Protein AF-A0A559V8J0-F1 (afdb_monomer_lite)

Sequence (100 aa):
MLGREGSETGVRPDLPDYPAQPPRKWAAQGFNTVQIELVFGGLRSITLDGFDSDVTADISLAAGDGISVDIVAPGTRIRAVSDSVFAAGLSAYVDGTRQT

Structure (mmCIF, N/CA/C/O backbone):
data_AF-A0A559V8J0-F1
#
_entry.id   AF-A0A559V8J0-F1
#
loop_
_atom_site.group_PDB
_atom_site.id
_atom_site.type_symbol
_atom_site.label_atom_id
_atom_site.label_alt_id
_atom_site.label_comp_id
_atom_site.label_asym_id
_atom_site.label_entity_id
_atom_site.label_seq_id
_atom_site.pdbx_PDB_ins_code
_atom_site.Cartn_x
_atom_site.Cartn_y
_atom_site.Cartn_z
_atom_site.occupancy
_atom_site.B_iso_or_equiv
_atom_site.auth_seq_id
_atom_site.auth_comp_id
_atom_site.auth_asym_id
_atom_site.auth_atom_id
_atom_site.pdbx_PDB_model_num
ATOM 1 N N . MET A 1 1 ? 0.632 17.426 -5.998 1.00 40.12 1 MET A N 1
ATOM 2 C CA . MET A 1 1 ? 1.908 17.936 -6.538 1.00 40.12 1 MET A CA 1
ATOM 3 C C . MET A 1 1 ? 2.215 17.033 -7.719 1.00 40.12 1 MET A C 1
ATOM 5 O O . MET A 1 1 ? 2.479 15.870 -7.484 1.00 40.12 1 MET A O 1
ATOM 9 N N . LEU A 1 2 ? 1.981 17.488 -8.953 1.00 45.97 2 LEU A N 1
ATOM 10 C CA . LEU A 1 2 ? 2.103 16.653 -10.155 1.00 45.97 2 LEU A CA 1
ATOM 11 C C . 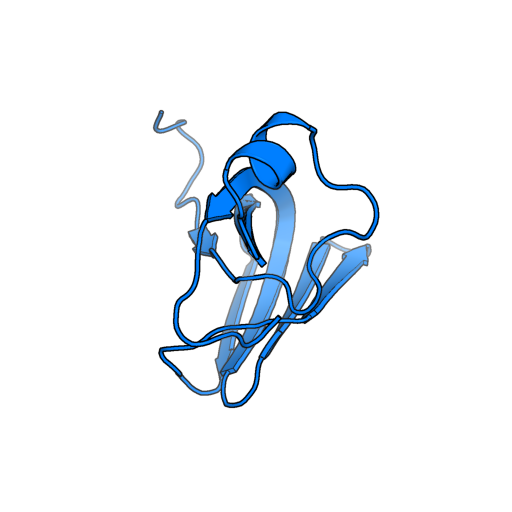LEU A 1 2 ? 3.483 16.914 -10.762 1.00 45.97 2 LEU A C 1
ATOM 13 O O . LEU A 1 2 ? 3.727 17.991 -11.311 1.00 45.97 2 LEU A O 1
ATOM 17 N N . GLY A 1 3 ? 4.401 15.977 -10.538 1.00 44.59 3 GLY A N 1
ATOM 18 C CA . GLY A 1 3 ? 5.739 15.974 -11.111 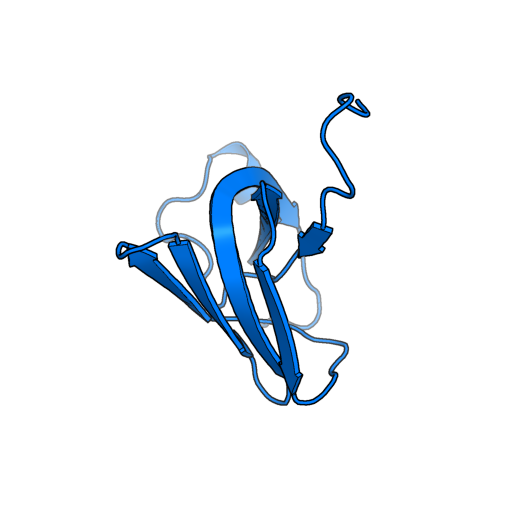1.00 44.59 3 GLY A CA 1
ATOM 19 C C . GLY A 1 3 ? 5.695 15.506 -12.560 1.00 44.59 3 GLY A C 1
ATOM 20 O O . GLY A 1 3 ? 4.841 14.731 -12.961 1.00 44.59 3 GLY A O 1
ATOM 21 N N . ARG A 1 4 ? 6.609 16.028 -13.366 1.00 50.22 4 ARG A N 1
ATOM 22 C CA . ARG A 1 4 ? 6.694 15.911 -14.827 1.00 50.22 4 ARG A CA 1
ATOM 23 C C . ARG A 1 4 ? 7.194 14.534 -15.312 1.00 50.22 4 ARG A C 1
ATOM 25 O O . ARG A 1 4 ? 7.769 14.451 -16.392 1.00 50.22 4 ARG A O 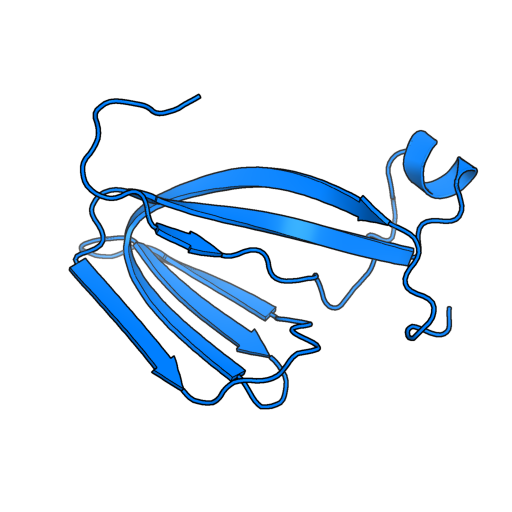1
ATOM 32 N N . GLU A 1 5 ? 6.993 13.485 -14.526 1.00 49.16 5 GLU A N 1
ATOM 33 C CA . GLU A 1 5 ? 7.362 12.104 -14.838 1.00 49.16 5 GLU A CA 1
ATOM 34 C C . GLU A 1 5 ? 6.137 11.394 -15.434 1.00 49.16 5 GLU A C 1
ATOM 36 O O . GLU A 1 5 ? 4.998 11.625 -15.027 1.00 49.16 5 GLU A O 1
ATOM 41 N N . GLY A 1 6 ? 6.339 10.600 -16.482 1.00 48.97 6 GLY A N 1
ATOM 42 C CA . GLY A 1 6 ? 5.253 9.996 -17.251 1.00 48.97 6 GLY A CA 1
ATOM 43 C C . GLY A 1 6 ? 4.275 9.197 -16.384 1.00 48.97 6 GLY A C 1
ATOM 44 O O . GLY A 1 6 ? 4.697 8.355 -15.607 1.00 48.97 6 GLY A O 1
ATOM 45 N N . SER A 1 7 ? 2.972 9.451 -16.559 1.00 58.16 7 SER A N 1
ATOM 46 C CA . SER A 1 7 ? 1.842 8.634 -16.085 1.00 58.16 7 SER A CA 1
ATOM 47 C C . SER A 1 7 ? 2.095 7.871 -14.771 1.00 58.16 7 SER A C 1
ATOM 49 O O . SER A 1 7 ? 2.047 6.640 -14.745 1.00 58.16 7 SER A O 1
ATOM 51 N N . GLU A 1 8 ? 2.372 8.594 -13.683 1.00 63.28 8 GLU A N 1
ATOM 52 C CA . GLU A 1 8 ? 2.481 8.001 -12.347 1.00 63.28 8 GLU A CA 1
ATOM 53 C C . GLU A 1 8 ? 1.171 7.270 -12.021 1.00 63.28 8 GLU A C 1
ATOM 55 O O . GLU A 1 8 ? 0.099 7.869 -11.931 1.00 63.28 8 GLU A O 1
ATOM 60 N N . THR A 1 9 ? 1.249 5.946 -11.904 1.00 78.00 9 THR A N 1
ATOM 61 C CA . THR A 1 9 ? 0.117 5.109 -11.499 1.00 78.00 9 THR A CA 1
ATOM 62 C C . THR A 1 9 ? 0.303 4.777 -10.031 1.00 78.00 9 THR A C 1
ATOM 64 O O . THR A 1 9 ? 1.407 4.417 -9.619 1.00 78.00 9 THR A O 1
ATOM 67 N N . GLY A 1 10 ? -0.755 4.916 -9.237 1.00 83.19 10 GLY A N 1
ATOM 68 C CA . GLY A 1 10 ? -0.708 4.647 -7.806 1.00 83.19 10 GLY A CA 1
ATOM 69 C C . GLY A 1 10 ? -1.868 3.789 -7.327 1.00 83.19 10 GLY A C 1
ATOM 70 O O . GLY A 1 10 ? -2.940 3.772 -7.933 1.00 83.19 10 GLY A O 1
ATOM 71 N N . VAL A 1 11 ? -1.640 3.072 -6.232 1.00 86.44 11 VAL A N 1
ATOM 72 C CA . VAL A 1 11 ? -2.630 2.227 -5.551 1.00 86.44 11 VAL A CA 1
ATOM 73 C C . VAL A 1 11 ? -2.650 2.558 -4.066 1.00 86.44 11 VAL A C 1
ATOM 75 O O . VAL A 1 11 ? -1.629 2.945 -3.497 1.00 86.44 11 VAL A O 1
ATOM 78 N N . ARG A 1 12 ? -3.826 2.425 -3.445 1.00 89.31 12 ARG A N 1
ATOM 79 C CA . ARG A 1 12 ? -4.050 2.752 -2.030 1.00 89.31 12 ARG A CA 1
ATOM 80 C C . ARG A 1 12 ? -4.743 1.611 -1.277 1.00 89.31 12 ARG A C 1
ATOM 82 O O . ARG A 1 12 ? -5.924 1.748 -0.975 1.00 89.31 12 ARG A O 1
ATOM 89 N N . PRO A 1 13 ? -4.069 0.469 -1.059 1.00 86.19 13 PRO A N 1
ATOM 90 C CA . PRO A 1 13 ? -4.624 -0.620 -0.263 1.00 86.19 13 PRO A CA 1
ATOM 91 C C . PRO A 1 13 ? -4.585 -0.314 1.239 1.00 86.19 13 PRO A C 1
ATOM 93 O O . PRO A 1 13 ? -3.713 0.419 1.724 1.00 86.19 13 PRO A O 1
ATOM 96 N N . ASP A 1 14 ? -5.488 -0.955 1.973 1.00 88.44 14 ASP A N 1
ATOM 97 C CA . ASP A 1 14 ? -5.447 -0.993 3.429 1.00 88.44 14 ASP A CA 1
ATOM 98 C C . ASP A 1 14 ? -4.619 -2.192 3.895 1.00 88.44 14 ASP A C 1
ATOM 100 O O . ASP A 1 14 ? -4.712 -3.292 3.347 1.00 88.44 14 ASP A O 1
ATOM 104 N N . LEU A 1 15 ? -3.799 -1.996 4.925 1.00 83.69 15 LEU A N 1
ATOM 105 C CA . LEU A 1 15 ? -2.993 -3.070 5.496 1.00 83.69 15 LEU A CA 1
ATOM 106 C C . LEU A 1 15 ? -3.878 -4.039 6.297 1.00 83.69 15 LEU A C 1
ATOM 108 O O . LEU A 1 15 ? -4.838 -3.586 6.936 1.00 83.69 15 LEU A O 1
ATOM 112 N N . PRO A 1 16 ? -3.564 -5.349 6.292 1.00 83.12 16 PRO A N 1
ATOM 113 C CA . PRO A 1 16 ? -4.320 -6.359 7.031 1.00 83.12 16 PRO A CA 1
ATOM 114 C C . PRO A 1 16 ? -4.239 -6.148 8.534 1.00 83.12 16 PRO A C 1
ATOM 116 O O . PRO A 1 16 ? -5.267 -6.144 9.208 1.00 83.12 16 PRO A O 1
ATOM 119 N N . ASP A 1 17 ? -3.040 -5.870 9.035 1.00 83.62 17 ASP A N 1
ATOM 120 C CA . ASP A 1 17 ? -2.805 -5.680 10.456 1.00 83.62 17 ASP A CA 1
ATOM 121 C C . ASP A 1 17 ? -2.595 -4.206 10.795 1.00 83.62 17 ASP A C 1
ATOM 123 O O . ASP A 1 17 ? -1.829 -3.479 10.151 1.00 83.62 17 ASP A O 1
ATOM 127 N N . TYR A 1 18 ? -3.241 -3.769 11.874 1.00 85.06 18 TYR A N 1
ATOM 128 C CA . TYR A 1 18 ? -2.906 -2.503 12.508 1.00 85.06 18 TYR A CA 1
ATOM 129 C C . TYR A 1 18 ? -1.585 -2.658 13.284 1.00 85.06 18 TYR A C 1
ATOM 131 O O . TYR A 1 18 ? -1.397 -3.656 13.985 1.00 85.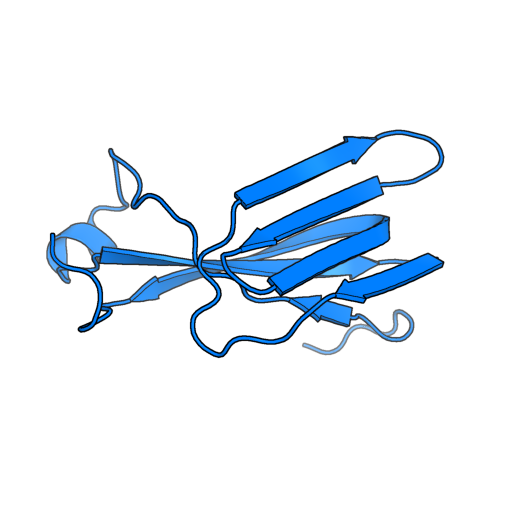06 18 TYR A O 1
ATOM 139 N N . PRO A 1 19 ? -0.638 -1.705 13.192 1.00 84.19 19 PRO A N 1
ATOM 140 C CA . PRO A 1 19 ? 0.671 -1.853 13.817 1.00 84.19 19 PRO A CA 1
ATOM 141 C C . PRO A 1 19 ? 0.549 -2.010 15.335 1.00 84.19 19 PRO A C 1
ATOM 143 O O . PRO A 1 19 ? -0.105 -1.206 15.993 1.00 84.19 19 PRO A O 1
ATOM 146 N N . ALA A 1 20 ? 1.262 -2.987 15.908 1.00 86.69 20 ALA A N 1
ATOM 147 C CA . ALA A 1 20 ? 1.286 -3.237 17.356 1.00 86.69 20 ALA A CA 1
ATOM 148 C C . ALA A 1 20 ? 1.799 -2.037 18.179 1.00 86.69 20 ALA A C 1
ATOM 150 O O . ALA A 1 20 ? 1.517 -1.915 19.370 1.00 86.69 20 ALA A O 1
ATOM 151 N N . GLN A 1 21 ? 2.565 -1.145 17.546 1.00 88.25 21 GLN A N 1
ATOM 152 C CA . GLN A 1 21 ? 3.048 0.106 18.129 1.00 88.25 21 GLN A CA 1
ATOM 153 C C . GLN A 1 21 ? 2.670 1.278 17.214 1.00 88.25 21 GLN A C 1
ATOM 155 O O . GLN A 1 21 ? 3.519 1.798 16.485 1.00 88.25 21 GLN A O 1
ATOM 160 N N . PRO A 1 22 ? 1.392 1.695 17.208 1.00 88.75 22 PRO A N 1
ATOM 161 C CA . PRO A 1 22 ? 0.954 2.795 16.368 1.00 88.75 22 PRO A CA 1
ATOM 162 C C . PRO A 1 22 ? 1.503 4.133 16.901 1.00 88.75 22 PRO A C 1
ATOM 164 O O . PRO A 1 22 ? 1.718 4.294 18.109 1.00 88.75 22 PRO A O 1
ATOM 167 N N . PRO A 1 23 ? 1.675 5.151 16.040 1.00 90.94 23 PRO A N 1
ATOM 168 C CA . PRO A 1 23 ? 1.916 6.521 16.470 1.00 90.94 23 PRO A CA 1
ATOM 169 C C . PRO A 1 23 ? 0.916 6.961 17.546 1.00 90.94 23 PRO A C 1
ATOM 171 O O . PRO A 1 23 ? -0.291 6.753 17.411 1.00 90.94 23 PRO A O 1
ATOM 174 N N . ARG A 1 24 ? 1.398 7.650 18.592 1.00 90.44 24 ARG A N 1
ATOM 175 C CA . ARG A 1 24 ? 0.565 8.096 19.733 1.00 90.44 24 ARG A CA 1
ATOM 176 C C . ARG A 1 24 ? -0.703 8.837 19.300 1.00 90.44 24 ARG A C 1
ATOM 178 O O . ARG A 1 24 ? -1.754 8.669 19.905 1.00 90.44 24 ARG A O 1
ATOM 185 N N . LYS A 1 25 ? -0.605 9.637 18.234 1.00 91.94 25 LYS A N 1
ATOM 186 C CA . LYS A 1 25 ? -1.729 10.380 17.654 1.00 91.94 25 LYS A CA 1
ATOM 187 C C . LYS A 1 25 ? -2.816 9.462 17.074 1.00 91.94 25 LYS A C 1
ATOM 189 O O . LYS A 1 25 ? -3.986 9.822 17.134 1.00 91.94 25 LYS A O 1
ATOM 194 N N . TRP A 1 26 ? -2.455 8.323 16.485 1.00 91.56 26 TRP A N 1
ATOM 195 C CA . TRP A 1 26 ? -3.423 7.372 15.926 1.00 91.56 26 TRP A CA 1
ATOM 196 C C . TRP A 1 26 ? -4.102 6.573 17.034 1.00 91.56 26 TRP A C 1
ATOM 198 O O . TRP A 1 26 ? -5.325 6.478 17.046 1.00 91.56 26 TRP A O 1
ATOM 208 N N . ALA A 1 27 ? -3.328 6.121 18.027 1.00 89.81 27 ALA A N 1
ATOM 209 C CA . ALA A 1 27 ? -3.871 5.472 19.221 1.00 89.81 27 ALA A CA 1
ATOM 210 C C . ALA A 1 27 ? -4.868 6.375 19.966 1.00 89.81 27 ALA A C 1
ATOM 212 O O . ALA A 1 27 ? -5.968 5.947 20.292 1.00 89.81 27 ALA A O 1
ATOM 213 N N . ALA A 1 28 ? -4.516 7.648 20.181 1.00 90.62 28 ALA A N 1
ATOM 214 C CA . ALA A 1 28 ? -5.382 8.608 20.866 1.00 90.62 28 ALA A CA 1
ATOM 215 C C . ALA A 1 28 ? -6.685 8.921 20.106 1.00 90.62 28 ALA A C 1
ATOM 217 O O . ALA A 1 28 ? -7.651 9.362 20.721 1.00 90.62 28 ALA A O 1
ATOM 218 N N . GLN A 1 29 ? -6.712 8.716 18.786 1.00 89.81 29 GLN A N 1
ATOM 219 C CA . GLN A 1 29 ? -7.896 8.919 17.944 1.00 89.81 29 GLN A CA 1
ATOM 220 C C . GLN A 1 29 ? -8.708 7.634 17.720 1.00 89.81 29 GLN A C 1
ATOM 222 O O . GLN A 1 29 ? -9.736 7.689 17.053 1.00 89.81 29 GLN A O 1
ATOM 227 N N . GLY A 1 30 ? -8.266 6.493 18.263 1.00 89.31 30 GLY A N 1
ATOM 228 C CA . GLY A 1 30 ? -8.967 5.216 18.122 1.00 89.31 30 GLY A CA 1
ATOM 229 C C . GLY A 1 30 ? -8.937 4.629 16.709 1.00 89.31 30 GLY A C 1
ATOM 230 O O . GLY A 1 30 ? -9.845 3.890 16.349 1.00 89.31 30 GLY A O 1
ATOM 231 N N . PHE A 1 31 ? -7.932 4.967 15.894 1.00 92.75 31 PHE A N 1
ATOM 232 C CA . PHE A 1 31 ? -7.782 4.382 14.556 1.00 92.75 31 PHE A CA 1
ATOM 233 C C . PHE A 1 31 ? -7.483 2.880 14.635 1.00 92.75 31 PHE A C 1
ATOM 235 O O . PHE A 1 31 ? -6.741 2.445 15.518 1.00 92.75 31 PHE A O 1
ATOM 242 N N . ASN A 1 32 ? -8.042 2.118 13.692 1.00 89.75 32 ASN A N 1
ATOM 243 C CA . ASN A 1 32 ? -7.917 0.658 13.591 1.00 89.75 32 ASN A CA 1
ATOM 244 C C . ASN A 1 32 ? -7.472 0.180 12.193 1.00 89.75 32 ASN A C 1
ATOM 246 O O . ASN A 1 32 ? -7.168 -0.998 12.031 1.00 89.75 32 ASN A O 1
ATOM 250 N N . THR A 1 33 ? -7.369 1.077 11.207 1.00 90.81 33 THR A N 1
ATOM 251 C CA . THR A 1 33 ? -6.919 0.746 9.846 1.00 90.81 33 THR A CA 1
ATOM 252 C C . THR A 1 33 ? -5.784 1.663 9.418 1.00 90.81 33 THR A C 1
ATOM 254 O O . THR A 1 33 ? -5.826 2.869 9.664 1.00 90.81 33 THR A O 1
ATOM 257 N N . VAL A 1 34 ? -4.765 1.089 8.772 1.00 90.25 34 VAL A N 1
ATOM 258 C CA . VAL A 1 34 ? -3.679 1.822 8.108 1.00 90.25 34 VAL A CA 1
ATOM 259 C C . VAL A 1 34 ? -3.835 1.672 6.602 1.00 90.25 34 VAL A C 1
ATOM 261 O O . VAL A 1 34 ? -3.971 0.555 6.115 1.00 90.25 34 VAL A O 1
ATOM 264 N N . GLN A 1 35 ? -3.754 2.784 5.880 1.00 91.38 35 GLN A N 1
ATOM 265 C CA . GLN A 1 35 ? -3.764 2.834 4.424 1.00 91.38 35 GLN A CA 1
ATOM 266 C C . GLN A 1 35 ? -2.408 3.323 3.920 1.00 91.38 35 GLN A C 1
ATOM 268 O O . GLN A 1 35 ? -1.860 4.305 4.434 1.00 91.38 35 GLN A O 1
ATOM 273 N N . ILE A 1 36 ? -1.872 2.653 2.903 1.00 90.25 36 ILE A N 1
ATOM 274 C CA . ILE A 1 36 ? -0.605 3.022 2.268 1.00 90.25 36 ILE A CA 1
ATOM 275 C C . ILE A 1 36 ? -0.846 3.439 0.823 1.00 90.25 36 ILE A C 1
ATOM 277 O O . ILE A 1 36 ? -1.551 2.764 0.088 1.00 90.25 36 ILE A O 1
ATOM 281 N N . GLU A 1 37 ? -0.240 4.543 0.400 1.00 92.19 37 GLU A N 1
ATOM 282 C CA . GLU A 1 37 ? -0.222 4.966 -0.997 1.00 92.19 37 GLU A CA 1
ATOM 283 C C . GLU A 1 37 ? 1.109 4.574 -1.631 1.00 92.19 37 GLU A C 1
ATOM 285 O O . GLU A 1 37 ? 2.168 5.049 -1.217 1.00 92.19 37 GLU A O 1
ATOM 290 N N . LEU A 1 38 ? 1.048 3.712 -2.644 1.00 90.44 38 LEU A N 1
ATOM 291 C CA . LEU A 1 38 ? 2.198 3.295 -3.436 1.00 90.44 38 LEU A CA 1
ATOM 292 C C . LEU A 1 38 ? 2.126 3.927 -4.818 1.00 90.44 38 LEU A C 1
ATOM 294 O O . LEU A 1 38 ? 1.088 3.854 -5.471 1.00 90.44 38 LEU A O 1
ATOM 298 N N . VAL A 1 39 ? 3.239 4.499 -5.271 1.00 91.69 39 VAL A N 1
ATOM 299 C CA . VAL A 1 39 ? 3.389 5.086 -6.608 1.00 91.69 39 VAL A CA 1
ATOM 300 C C . VAL A 1 39 ? 4.484 4.346 -7.368 1.00 91.69 39 VAL A C 1
ATOM 302 O O . VAL A 1 39 ? 5.578 4.127 -6.840 1.00 91.69 39 VAL A O 1
ATOM 305 N N . PHE A 1 40 ? 4.182 3.965 -8.610 1.00 90.50 40 PHE A N 1
ATOM 306 C CA . PHE A 1 40 ? 5.087 3.247 -9.505 1.00 90.50 40 PHE A CA 1
ATOM 307 C C . PHE A 1 40 ? 5.724 4.217 -10.507 1.00 90.50 40 PHE A C 1
ATOM 309 O O . PHE A 1 40 ? 5.021 4.813 -11.324 1.00 90.50 40 PHE A O 1
ATOM 316 N N . GLY A 1 41 ? 7.052 4.343 -10.477 1.00 90.31 41 GLY A N 1
ATOM 317 C CA . GLY A 1 41 ? 7.818 5.102 -11.468 1.00 90.31 41 GLY A CA 1
ATOM 318 C C . GLY A 1 41 ? 8.363 4.182 -12.561 1.00 90.31 41 GLY A C 1
ATOM 319 O O . GLY A 1 41 ? 8.948 3.143 -12.251 1.00 90.31 41 GLY A O 1
ATOM 320 N N . GLY A 1 42 ? 8.174 4.545 -13.833 1.00 90.06 42 GLY A N 1
ATOM 321 C CA . GLY A 1 42 ? 8.607 3.714 -14.966 1.00 90.06 42 GLY A CA 1
ATOM 322 C C . GLY A 1 42 ? 7.851 2.383 -15.039 1.00 90.06 42 GLY A C 1
ATOM 323 O O . GLY A 1 42 ? 8.459 1.319 -15.119 1.00 90.06 42 GLY A O 1
ATOM 324 N N . LEU A 1 43 ? 6.518 2.417 -14.923 1.00 90.25 43 LEU A N 1
ATOM 325 C CA . LEU A 1 43 ? 5.679 1.216 -14.956 1.00 90.25 43 LEU A CA 1
ATOM 326 C C . LEU A 1 43 ? 5.829 0.485 -16.302 1.00 90.25 43 LEU A C 1
ATOM 328 O O . LEU A 1 43 ? 5.474 1.016 -17.352 1.00 90.25 43 LEU A O 1
ATOM 332 N N . ARG A 1 44 ? 6.328 -0.752 -16.262 1.00 91.31 44 ARG A N 1
ATOM 333 C CA . ARG A 1 44 ? 6.537 -1.612 -17.438 1.00 91.31 44 ARG A CA 1
ATOM 334 C C . ARG A 1 44 ? 5.344 -2.522 -17.703 1.00 91.31 44 ARG A C 1
ATOM 336 O O . ARG A 1 44 ? 5.012 -2.797 -18.851 1.00 91.31 44 ARG A O 1
ATOM 343 N N . SER A 1 45 ? 4.706 -3.012 -16.642 1.00 91.56 45 SER A N 1
ATOM 344 C CA . SER A 1 45 ? 3.491 -3.821 -16.738 1.00 91.56 45 SER A CA 1
ATOM 345 C C . SER A 1 45 ? 2.658 -3.710 -15.468 1.00 91.56 45 SER A C 1
ATOM 347 O O . SER A 1 45 ? 3.206 -3.547 -14.378 1.00 91.56 45 SER A O 1
ATOM 349 N N . ILE A 1 46 ? 1.338 -3.815 -15.618 1.00 91.06 46 ILE A N 1
ATOM 350 C CA . ILE A 1 46 ? 0.394 -3.959 -14.513 1.00 91.06 46 ILE A CA 1
ATOM 351 C C . ILE A 1 46 ? -0.715 -4.922 -14.925 1.00 91.06 46 ILE A C 1
ATOM 353 O O . ILE A 1 46 ? -1.196 -4.891 -16.055 1.00 91.06 46 ILE A O 1
ATOM 357 N N . THR A 1 47 ? -1.100 -5.807 -14.018 1.00 92.25 47 THR A N 1
ATOM 358 C CA . THR A 1 47 ? -2.246 -6.703 -14.163 1.00 92.25 47 THR A CA 1
ATOM 359 C C . THR A 1 47 ? -3.102 -6.584 -12.916 1.00 92.25 47 THR A C 1
ATOM 361 O O . THR A 1 47 ? -2.575 -6.591 -11.805 1.00 92.25 47 THR A O 1
ATOM 364 N N . LEU A 1 48 ? -4.409 -6.465 -13.121 1.00 89.69 48 LEU A N 1
ATOM 365 C CA . LEU A 1 48 ? -5.425 -6.461 -12.081 1.00 89.69 48 LEU A CA 1
ATOM 366 C C . LEU A 1 48 ? -6.331 -7.666 -12.332 1.00 89.69 48 LEU A C 1
ATOM 368 O O . LEU A 1 48 ? -7.011 -7.725 -13.356 1.00 89.69 48 LEU A O 1
ATOM 372 N N . ASP A 1 49 ? -6.313 -8.616 -11.406 1.00 88.56 49 ASP A N 1
ATOM 373 C CA . ASP A 1 49 ? -7.166 -9.796 -11.420 1.00 88.56 49 ASP A CA 1
ATOM 374 C C . ASP A 1 49 ? -8.221 -9.660 -10.320 1.00 88.56 49 ASP A C 1
ATOM 376 O O . ASP A 1 49 ? -7.884 -9.587 -9.138 1.00 88.56 49 ASP A O 1
ATOM 380 N N . GLY A 1 50 ? -9.496 -9.645 -10.710 1.00 82.38 50 GLY A N 1
ATOM 381 C CA . GLY A 1 50 ? -10.594 -9.376 -9.782 1.00 82.38 50 GLY A CA 1
ATOM 382 C C . GLY A 1 50 ? -10.694 -7.899 -9.383 1.00 82.38 50 GLY A C 1
ATOM 383 O O . GLY A 1 50 ? -9.815 -7.088 -9.675 1.00 82.38 50 GLY A O 1
ATOM 384 N N . PHE A 1 51 ? -11.820 -7.533 -8.782 1.00 74.69 51 PHE A N 1
ATOM 385 C CA . PHE A 1 51 ? -12.072 -6.182 -8.296 1.00 74.69 51 PHE A CA 1
ATOM 386 C C . PHE A 1 51 ? -13.062 -6.261 -7.139 1.00 74.69 51 PHE A C 1
ATOM 388 O O . PHE A 1 51 ? -14.198 -6.697 -7.328 1.00 74.69 51 PHE A O 1
ATOM 395 N N . ASP A 1 52 ? -12.619 -5.836 -5.965 1.00 75.75 52 ASP A N 1
ATOM 396 C CA . ASP A 1 52 ? -13.422 -5.750 -4.753 1.00 75.75 52 ASP A CA 1
ATOM 397 C C . ASP A 1 52 ? -13.319 -4.332 -4.176 1.00 75.75 52 ASP A C 1
ATOM 399 O O . ASP A 1 52 ? -12.363 -3.599 -4.436 1.00 75.75 52 ASP A O 1
ATOM 403 N N . SER A 1 53 ? -14.338 -3.920 -3.430 1.00 66.44 53 SER A N 1
ATOM 404 C CA . SER A 1 53 ? -14.394 -2.615 -2.770 1.00 66.44 53 SER A CA 1
ATOM 405 C C . SER A 1 53 ? -13.660 -2.584 -1.430 1.00 66.44 53 SER A C 1
ATOM 407 O O . SER A 1 53 ? -13.331 -1.496 -0.964 1.00 66.44 53 SER A O 1
ATOM 409 N N . 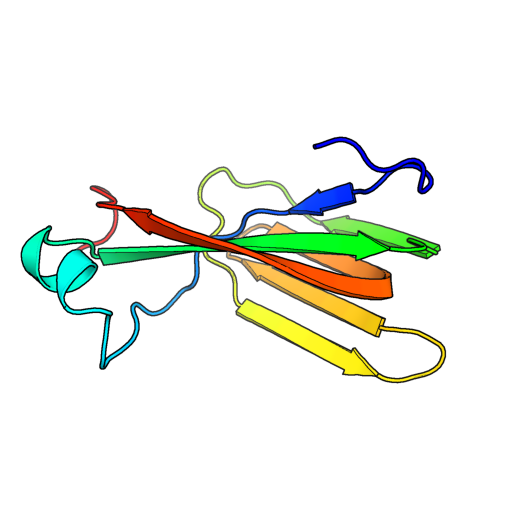ASP A 1 54 ? -13.394 -3.745 -0.829 1.00 65.00 54 ASP A N 1
ATOM 410 C CA . ASP A 1 54 ? -12.751 -3.869 0.483 1.00 65.00 54 ASP A CA 1
ATOM 411 C C . ASP A 1 54 ? -11.344 -4.474 0.335 1.00 65.00 54 ASP A C 1
ATOM 413 O O . ASP A 1 54 ? -11.108 -5.675 0.493 1.00 65.00 54 ASP A O 1
ATOM 417 N N . VAL A 1 55 ? -10.391 -3.639 -0.091 1.00 68.25 55 VAL A N 1
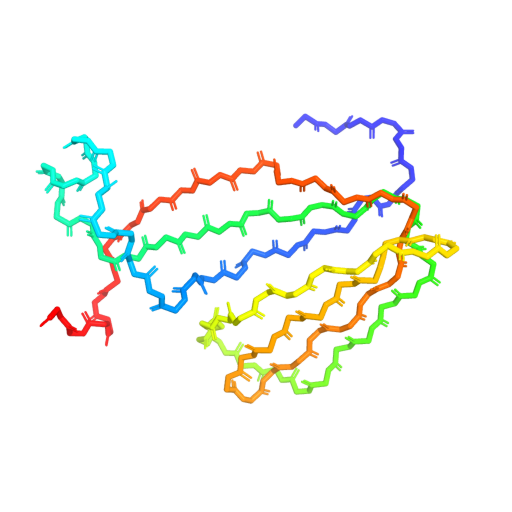ATOM 418 C CA . VAL A 1 55 ? -9.036 -4.085 -0.454 1.00 68.25 55 VAL A CA 1
ATOM 419 C C . VAL A 1 55 ? -8.116 -3.995 0.757 1.00 68.25 55 VAL A C 1
ATOM 421 O O . VAL A 1 55 ? -7.269 -3.107 0.876 1.00 68.25 55 VAL A O 1
ATOM 424 N N . THR A 1 56 ? -8.284 -4.967 1.646 1.00 81.69 56 THR A N 1
ATOM 425 C CA . THR A 1 56 ? -7.293 -5.304 2.666 1.00 81.69 56 THR A CA 1
ATOM 426 C C . THR A 1 56 ? -6.242 -6.222 2.047 1.00 81.69 56 THR A C 1
ATOM 428 O O . THR A 1 56 ? -6.581 -7.343 1.667 1.00 81.69 56 THR A O 1
ATOM 431 N N . ALA A 1 57 ? -4.995 -5.763 1.907 1.00 84.25 57 ALA A N 1
ATOM 432 C CA . ALA A 1 57 ? -4.022 -6.446 1.058 1.00 84.25 57 ALA A CA 1
ATOM 433 C C . ALA A 1 57 ? -2.641 -6.663 1.683 1.00 84.25 57 ALA A C 1
ATOM 435 O O . ALA A 1 57 ? -2.032 -5.742 2.229 1.00 84.25 57 ALA A O 1
ATOM 436 N N . ASP A 1 58 ? -2.101 -7.861 1.473 1.00 87.94 58 ASP A N 1
ATOM 437 C CA . ASP A 1 58 ? -0.681 -8.145 1.640 1.00 87.94 58 ASP A CA 1
ATOM 438 C C . ASP A 1 58 ? 0.108 -7.563 0.471 1.00 87.94 58 ASP A C 1
ATOM 440 O O . ASP A 1 58 ? -0.280 -7.707 -0.689 1.00 87.94 58 ASP A O 1
ATOM 444 N N . ILE A 1 59 ? 1.243 -6.930 0.766 1.00 89.94 59 ILE A N 1
ATOM 445 C CA . ILE A 1 59 ? 2.099 -6.291 -0.236 1.00 89.94 59 ILE A CA 1
ATOM 446 C C . ILE A 1 59 ? 3.483 -6.923 -0.165 1.00 89.94 59 ILE A C 1
ATOM 448 O O . ILE A 1 59 ? 4.161 -6.846 0.858 1.00 89.94 59 ILE A O 1
ATOM 452 N N . SER A 1 60 ? 3.925 -7.514 -1.271 1.00 92.81 60 SER A N 1
ATOM 453 C CA . SER A 1 60 ? 5.269 -8.072 -1.423 1.00 92.81 60 SER A CA 1
ATOM 454 C C . SER A 1 60 ? 6.034 -7.337 -2.516 1.00 92.81 60 SER A C 1
ATOM 456 O O . SER A 1 60 ? 5.497 -7.080 -3.593 1.00 92.81 60 SER A O 1
ATOM 458 N N . LEU A 1 61 ? 7.303 -7.020 -2.247 1.00 93.00 61 LEU A N 1
ATOM 459 C CA . LEU A 1 61 ? 8.214 -6.407 -3.212 1.00 93.00 61 LEU A CA 1
ATOM 460 C C . LEU A 1 61 ? 9.437 -7.300 -3.422 1.00 93.00 61 LEU A C 1
ATOM 462 O O . LEU A 1 61 ? 10.002 -7.825 -2.463 1.00 93.00 61 LEU A O 1
ATOM 466 N N . ALA A 1 62 ? 9.876 -7.424 -4.671 1.00 94.75 62 ALA A N 1
ATOM 467 C CA . ALA A 1 62 ? 11.104 -8.120 -5.037 1.00 94.75 62 ALA A CA 1
ATOM 468 C C . ALA A 1 62 ? 11.916 -7.291 -6.040 1.00 94.75 62 ALA A C 1
ATOM 470 O O . ALA A 1 62 ? 11.358 -6.701 -6.967 1.00 94.75 62 ALA A O 1
ATOM 471 N N . ALA A 1 63 ? 13.238 -7.267 -5.862 1.00 91.75 63 ALA A N 1
ATOM 472 C CA . ALA A 1 63 ? 14.165 -6.587 -6.762 1.00 91.75 63 ALA A CA 1
ATOM 473 C C . ALA A 1 63 ? 14.778 -7.570 -7.777 1.00 91.75 63 ALA A C 1
ATOM 475 O O . ALA A 1 63 ? 15.188 -8.673 -7.413 1.00 91.75 63 ALA A O 1
ATOM 476 N N . GLY A 1 64 ? 14.860 -7.148 -9.039 1.00 89.44 64 GLY A N 1
ATOM 477 C CA . GLY A 1 64 ? 15.472 -7.868 -10.161 1.00 89.44 64 GLY A CA 1
ATOM 478 C C . GLY A 1 64 ? 15.881 -6.888 -11.267 1.00 89.44 64 GLY A C 1
ATOM 479 O O . GLY A 1 64 ? 16.522 -5.883 -10.978 1.00 89.44 64 GLY A O 1
ATOM 480 N N . ASP A 1 65 ? 15.454 -7.117 -12.515 1.00 87.88 65 ASP A N 1
ATOM 481 C CA . ASP A 1 65 ? 15.580 -6.156 -13.641 1.00 87.88 65 ASP A CA 1
ATOM 482 C C . ASP A 1 65 ? 14.611 -4.946 -13.525 1.00 87.88 65 ASP A C 1
ATOM 484 O O . ASP A 1 65 ? 14.168 -4.348 -14.500 1.00 87.88 65 ASP A O 1
ATOM 488 N N . GLY A 1 66 ? 14.211 -4.623 -12.301 1.00 91.50 66 GLY A N 1
ATOM 489 C CA . GLY A 1 66 ? 13.115 -3.737 -11.932 1.00 91.50 66 GLY A CA 1
ATOM 490 C C . GLY A 1 66 ? 12.551 -4.157 -10.575 1.00 91.50 66 GLY A C 1
ATOM 491 O O . GLY A 1 66 ? 13.042 -5.098 -9.943 1.00 91.50 66 GLY A O 1
ATOM 492 N N . ILE A 1 67 ? 11.508 -3.472 -10.124 1.00 94.56 67 ILE A N 1
ATOM 493 C CA . ILE A 1 67 ? 10.777 -3.779 -8.899 1.00 94.56 67 ILE A CA 1
ATOM 494 C C . ILE A 1 67 ? 9.487 -4.495 -9.274 1.00 94.56 67 ILE A C 1
ATOM 496 O O . ILE A 1 67 ? 8.618 -3.928 -9.935 1.00 94.56 67 ILE A O 1
ATOM 500 N N . SER A 1 68 ? 9.372 -5.752 -8.853 1.00 95.12 68 SER A N 1
ATOM 501 C CA . SER A 1 68 ? 8.120 -6.502 -8.931 1.00 95.12 68 SER A CA 1
ATOM 502 C C . SER A 1 68 ? 7.325 -6.274 -7.655 1.00 95.12 68 SER A C 1
ATOM 504 O O . SER A 1 68 ? 7.863 -6.439 -6.560 1.00 95.12 68 SER A O 1
ATOM 506 N N . VAL A 1 69 ? 6.055 -5.912 -7.800 1.00 94.12 69 VAL A N 1
ATOM 507 C CA . VAL A 1 69 ? 5.118 -5.708 -6.695 1.00 94.12 69 VAL A CA 1
ATOM 508 C C . VAL A 1 69 ? 3.927 -6.630 -6.877 1.00 94.12 69 VAL A C 1
ATOM 510 O O . VAL A 1 69 ? 3.332 -6.675 -7.953 1.00 94.12 69 VAL A O 1
ATOM 513 N N . ASP A 1 70 ? 3.588 -7.355 -5.818 1.00 94.62 70 ASP A N 1
ATOM 514 C CA . ASP A 1 70 ? 2.422 -8.229 -5.748 1.00 94.62 70 ASP A CA 1
ATOM 515 C C . ASP A 1 70 ? 1.572 -7.803 -4.552 1.00 94.62 70 ASP A C 1
ATOM 517 O O . ASP A 1 70 ? 2.046 -7.801 -3.415 1.00 94.62 70 ASP A O 1
ATOM 521 N N . ILE A 1 71 ? 0.343 -7.381 -4.832 1.00 91.38 71 ILE A N 1
ATOM 522 C CA . ILE A 1 71 ? -0.640 -6.931 -3.849 1.00 91.38 71 ILE A CA 1
ATOM 523 C C . ILE A 1 71 ? -1.779 -7.934 -3.886 1.00 91.38 71 ILE A C 1
ATOM 525 O O . ILE A 1 71 ? -2.449 -8.069 -4.911 1.00 91.38 71 ILE A O 1
ATOM 529 N N . VAL A 1 72 ? -1.993 -8.642 -2.784 1.00 90.44 72 VAL A N 1
ATOM 530 C CA . VAL A 1 72 ? -2.973 -9.725 -2.691 1.00 90.44 72 VAL A CA 1
ATOM 531 C C . VAL A 1 72 ? -4.005 -9.368 -1.636 1.00 90.44 72 VAL A C 1
ATOM 533 O O . VAL A 1 72 ? -3.675 -9.257 -0.463 1.00 90.44 72 VAL A O 1
ATOM 536 N N . ALA A 1 73 ? -5.255 -9.225 -2.059 1.00 87.00 73 ALA A N 1
ATOM 537 C CA . ALA A 1 73 ? -6.419 -9.061 -1.201 1.00 87.00 73 ALA A CA 1
ATOM 538 C C . ALA A 1 73 ? -7.445 -10.169 -1.491 1.00 87.00 73 ALA A C 1
ATOM 540 O O . ALA A 1 73 ? -7.411 -10.790 -2.563 1.00 87.00 73 ALA A O 1
ATOM 541 N N . PRO A 1 74 ? -8.401 -10.425 -0.585 1.00 85.06 74 PRO A N 1
ATOM 542 C CA . PRO A 1 74 ? -9.570 -11.228 -0.920 1.00 85.06 74 PRO A CA 1
ATOM 543 C C . PRO A 1 74 ? -10.250 -10.682 -2.189 1.00 85.06 74 PRO A C 1
ATOM 545 O O . PRO A 1 74 ? -10.572 -9.504 -2.274 1.00 85.06 74 PRO A O 1
ATOM 548 N N . GLY A 1 75 ? -10.403 -11.521 -3.217 1.00 82.44 75 GLY A N 1
ATOM 549 C CA . GLY A 1 75 ? -11.100 -11.150 -4.458 1.00 82.44 75 GLY A CA 1
ATOM 550 C C . GLY A 1 75 ? -10.363 -10.186 -5.401 1.00 82.44 75 GLY A C 1
ATOM 551 O O . GLY A 1 75 ? -10.871 -9.942 -6.494 1.00 82.44 75 GLY A O 1
ATOM 552 N N . THR A 1 76 ? -9.177 -9.679 -5.038 1.00 86.69 76 THR A N 1
ATOM 553 C CA . THR A 1 76 ? -8.378 -8.759 -5.871 1.00 86.69 76 THR A CA 1
ATOM 554 C C . THR A 1 76 ? -6.886 -9.073 -5.785 1.00 86.69 76 THR A C 1
ATOM 556 O O . THR A 1 76 ? -6.326 -9.181 -4.698 1.00 86.69 76 THR A O 1
ATOM 559 N N . ARG A 1 77 ? -6.197 -9.147 -6.926 1.00 91.25 77 ARG A N 1
ATOM 560 C CA . ARG A 1 77 ? -4.733 -9.224 -6.984 1.00 91.25 77 ARG A CA 1
ATOM 561 C C . ARG A 1 77 ? -4.175 -8.237 -7.997 1.00 91.25 77 ARG A C 1
ATOM 563 O O . ARG A 1 77 ? -4.596 -8.229 -9.150 1.00 91.25 77 ARG A O 1
ATOM 570 N N . ILE A 1 78 ? -3.197 -7.440 -7.580 1.00 91.06 78 ILE A N 1
ATOM 571 C CA . ILE A 1 78 ? -2.477 -6.510 -8.452 1.00 91.06 78 ILE A CA 1
ATOM 572 C C . ILE A 1 78 ? -1.035 -6.973 -8.563 1.00 91.06 78 ILE A C 1
ATOM 574 O O . ILE A 1 78 ? -0.348 -7.131 -7.559 1.00 91.06 78 ILE A O 1
ATOM 578 N N . ARG A 1 79 ? -0.561 -7.149 -9.794 1.00 94.19 79 ARG A N 1
ATOM 579 C CA . ARG A 1 79 ? 0.841 -7.445 -10.093 1.00 94.19 79 ARG A CA 1
ATOM 580 C C . ARG A 1 79 ? 1.402 -6.343 -10.966 1.00 94.19 79 ARG A C 1
ATOM 582 O O . ARG A 1 79 ? 0.840 -6.067 -12.022 1.00 94.19 79 ARG A O 1
ATOM 589 N N . ALA A 1 80 ? 2.493 -5.725 -10.540 1.00 93.31 80 ALA A N 1
ATOM 590 C CA . ALA A 1 80 ? 3.143 -4.648 -11.271 1.00 93.31 80 ALA A CA 1
ATOM 591 C C . ALA A 1 80 ? 4.650 -4.884 -11.378 1.00 93.31 80 ALA A C 1
ATOM 593 O O . ALA A 1 80 ? 5.268 -5.437 -10.471 1.00 93.31 80 ALA A O 1
ATOM 594 N N . VAL A 1 81 ? 5.241 -4.432 -12.482 1.00 94.75 81 VAL A N 1
ATOM 595 C CA . VAL A 1 81 ? 6.695 -4.338 -12.652 1.00 94.75 81 VAL A CA 1
ATOM 596 C C . VAL A 1 81 ? 7.026 -2.910 -13.049 1.00 94.75 81 VAL A C 1
ATOM 598 O O . VAL A 1 81 ? 6.478 -2.411 -14.035 1.00 94.75 81 VAL A O 1
ATOM 601 N N . SER A 1 82 ? 7.911 -2.257 -12.306 1.00 93.44 82 SER A N 1
ATOM 602 C CA . SER A 1 82 ? 8.324 -0.870 -12.541 1.00 93.44 82 SER A CA 1
ATOM 603 C C . SER A 1 82 ? 9.828 -0.681 -12.342 1.00 93.44 82 SER A C 1
ATOM 605 O O . SER A 1 82 ? 10.509 -1.567 -11.833 1.00 93.44 82 SER A O 1
ATOM 607 N N . ASP A 1 83 ? 10.366 0.472 -12.734 1.00 93.31 83 ASP A N 1
ATOM 608 C CA . ASP A 1 83 ? 11.766 0.822 -12.456 1.00 93.31 83 ASP A CA 1
ATOM 609 C C . ASP A 1 83 ? 11.969 1.237 -10.991 1.00 93.31 83 ASP A C 1
ATOM 611 O O . ASP A 1 83 ? 13.034 1.034 -10.411 1.00 93.31 83 ASP A O 1
ATOM 615 N N . SER A 1 84 ? 10.934 1.813 -10.377 1.00 90.62 84 SER A N 1
ATOM 616 C CA . SER A 1 84 ? 10.943 2.250 -8.980 1.00 90.62 84 SER A CA 1
ATOM 617 C C . SER A 1 84 ? 9.552 2.190 -8.349 1.00 90.62 84 SER A C 1
ATOM 619 O O . SER A 1 84 ? 8.531 2.206 -9.048 1.00 90.62 84 SER A O 1
ATOM 621 N N . VAL A 1 85 ? 9.514 2.107 -7.017 1.00 92.00 85 VAL A N 1
ATOM 622 C CA . VAL A 1 85 ? 8.288 2.128 -6.208 1.00 92.00 85 VAL A CA 1
ATOM 623 C C . VAL A 1 85 ? 8.543 2.959 -4.965 1.00 92.00 85 VAL A C 1
ATOM 625 O O . VAL A 1 85 ? 9.544 2.753 -4.278 1.00 92.00 85 VAL A O 1
ATOM 628 N N . PHE A 1 86 ? 7.628 3.873 -4.660 1.00 89.75 86 PHE A N 1
ATOM 629 C CA . PHE A 1 86 ? 7.724 4.733 -3.487 1.00 89.75 86 PHE A CA 1
ATOM 630 C C . PHE A 1 86 ? 6.432 4.673 -2.680 1.00 89.75 86 PHE A C 1
ATOM 632 O O . PHE A 1 86 ? 5.339 4.706 -3.245 1.00 89.75 86 PHE A O 1
ATOM 639 N N . ALA A 1 87 ? 6.563 4.636 -1.354 1.00 89.75 87 ALA A N 1
ATOM 640 C CA . ALA A 1 87 ? 5.453 4.938 -0.462 1.00 89.75 87 ALA A CA 1
ATOM 641 C C . ALA A 1 87 ? 5.259 6.461 -0.444 1.00 89.75 87 ALA A C 1
ATOM 643 O O . ALA A 1 87 ? 6.050 7.185 0.161 1.00 89.75 87 ALA A O 1
ATOM 644 N N . ALA A 1 88 ? 4.240 6.946 -1.150 1.00 89.44 88 ALA A N 1
ATOM 645 C CA . ALA A 1 88 ? 3.934 8.371 -1.254 1.00 89.44 88 ALA A CA 1
ATOM 646 C C . ALA A 1 88 ? 3.201 8.900 -0.014 1.00 89.44 88 ALA A C 1
ATOM 648 O O . ALA A 1 88 ? 3.309 10.081 0.320 1.00 89.44 88 ALA A O 1
ATOM 649 N N . GLY A 1 89 ? 2.496 8.021 0.699 1.00 89.38 89 GLY A N 1
ATOM 650 C CA . GLY A 1 89 ? 1.733 8.384 1.881 1.00 89.38 89 GLY A CA 1
ATOM 651 C C . GLY A 1 89 ? 1.436 7.187 2.769 1.00 89.38 89 GLY A C 1
ATOM 652 O O . GLY A 1 89 ? 1.281 6.061 2.300 1.00 89.38 89 GLY A O 1
ATOM 653 N N . LEU A 1 90 ? 1.343 7.455 4.069 1.00 91.38 90 LEU A N 1
ATOM 654 C CA . LEU A 1 90 ? 0.838 6.517 5.062 1.00 91.38 90 LEU A CA 1
ATOM 655 C C . LEU A 1 90 ? -0.170 7.258 5.938 1.00 91.38 90 LEU A C 1
ATOM 657 O O . LEU A 1 90 ? 0.159 8.278 6.552 1.00 91.38 90 LEU A O 1
ATOM 661 N N . SER A 1 91 ? -1.398 6.762 5.981 1.00 91.25 91 SER A N 1
ATOM 662 C CA . SER A 1 91 ? -2.491 7.339 6.757 1.00 91.25 91 SER A CA 1
ATOM 663 C C . SER A 1 91 ? -3.181 6.259 7.583 1.00 91.25 91 SER A C 1
ATOM 665 O O . SER A 1 91 ? -2.951 5.065 7.403 1.00 91.25 91 SER A O 1
ATOM 667 N N . ALA A 1 92 ? -3.994 6.684 8.543 1.00 92.38 92 ALA A N 1
ATOM 668 C CA . ALA A 1 92 ? -4.790 5.784 9.357 1.00 92.38 92 ALA A CA 1
ATOM 669 C C . ALA A 1 92 ? -6.160 6.404 9.615 1.00 92.38 92 ALA A C 1
ATOM 671 O O . ALA A 1 92 ? -6.286 7.633 9.660 1.00 92.38 92 ALA A O 1
ATOM 672 N N . TYR A 1 93 ? -7.170 5.553 9.760 1.00 91.50 93 TYR A N 1
ATOM 673 C CA . TYR A 1 93 ? -8.556 5.961 9.949 1.00 91.50 93 TYR A CA 1
ATOM 674 C C . TYR A 1 93 ? -9.330 4.937 10.796 1.00 91.50 93 TYR A C 1
ATOM 676 O O . TYR A 1 93 ? -8.795 3.885 11.161 1.00 91.50 93 TYR A O 1
ATOM 684 N N . VAL A 1 94 ? -10.565 5.289 11.169 1.00 92.00 94 VAL A N 1
ATOM 685 C CA . VAL A 1 94 ? -11.510 4.356 11.797 1.00 92.00 94 VAL A CA 1
ATOM 686 C C . VAL A 1 94 ? -12.326 3.698 10.699 1.00 92.00 94 VAL A C 1
ATOM 688 O O . VAL A 1 94 ? -13.143 4.363 10.061 1.00 92.00 94 VAL A O 1
ATOM 691 N N . ASP A 1 95 ? -12.119 2.408 10.508 1.00 88.19 95 ASP A N 1
ATOM 692 C CA . ASP A 1 95 ? -12.997 1.578 9.712 1.00 88.19 95 ASP A CA 1
ATOM 693 C C . ASP A 1 95 ? -14.068 0.929 10.602 1.00 88.19 95 ASP A C 1
ATOM 695 O O . ASP A 1 95 ? -13.758 0.197 11.544 1.00 88.19 95 ASP A O 1
ATOM 699 N N . GLY A 1 96 ? -15.338 1.198 10.297 1.00 83.50 96 GLY A N 1
ATOM 700 C CA . GLY A 1 96 ? -16.481 0.623 11.004 1.00 83.50 96 GLY A CA 1
ATOM 701 C C . GLY A 1 96 ? -16.724 -0.856 10.690 1.00 83.50 96 GLY A C 1
ATOM 702 O O . GLY A 1 96 ? -17.475 -1.498 11.425 1.00 83.50 96 GLY A O 1
ATOM 703 N N . THR A 1 97 ? -16.116 -1.403 9.629 1.00 79.81 97 THR A N 1
ATOM 704 C CA . THR A 1 97 ? -16.253 -2.820 9.258 1.00 79.81 97 THR A CA 1
ATOM 705 C C . THR A 1 97 ? -15.234 -3.745 9.924 1.00 79.81 97 THR A C 1
ATOM 707 O O . THR A 1 97 ? -15.499 -4.942 10.051 1.00 79.81 97 THR A O 1
ATOM 710 N N . ARG A 1 98 ? -14.121 -3.216 10.451 1.00 73.88 98 ARG A N 1
ATOM 711 C CA . ARG A 1 98 ? -13.135 -3.989 11.223 1.00 73.88 98 ARG A CA 1
ATOM 712 C C . ARG A 1 98 ? -13.452 -3.977 12.719 1.00 73.88 98 ARG A C 1
ATOM 714 O O . ARG A 1 98 ? -13.331 -2.951 13.388 1.00 73.88 98 ARG A O 1
ATOM 721 N N . GLN A 1 99 ? -13.826 -5.140 13.255 1.00 57.69 99 GLN A N 1
ATOM 722 C CA . GLN A 1 99 ? -13.922 -5.345 14.704 1.00 57.69 99 GLN A CA 1
ATOM 723 C C . GLN A 1 99 ? -12.512 -5.464 15.303 1.00 57.69 99 GLN A C 1
ATOM 725 O O . GLN A 1 99 ? -11.694 -6.232 14.802 1.00 57.69 99 GLN A O 1
ATOM 730 N N . THR A 1 100 ? -12.250 -4.663 16.339 1.00 52.88 100 THR A N 1
ATOM 731 C CA . THR A 1 100 ? -11.007 -4.627 17.135 1.00 52.88 100 THR A CA 1
ATOM 732 C C . THR A 1 100 ? -10.777 -5.888 17.949 1.00 52.88 100 THR A C 1
ATOM 734 O O . THR A 1 100 ? -11.774 -6.368 18.537 1.00 52.88 100 THR A O 1
#

Radius of gyration: 14.78 Å; chains: 1; bounding box: 32×29×38 Å

Foldseek 3Di:
DDDPAPDWDKDKAKEQADDPDDDPVCVVVVWGIKIWIKTAGAWPDKDKQFDDPHGHWDWDWDDDCFIWIWTDGVRIIMITGGNDMDGPDMDTDHDPVDDD

pLDDT: mean 84.51, std 12.65, range [40.12, 95.12]

Secondary structure (DSSP, 8-state):
---SSTT-EEE-PBPSS--SS--HHHHHTT--EEEEEEEEEEEEEEEEE---S--B-EEEEEESSSEEEEEEETTEEEEEEEEEEEEEEEEEE--SSS--